Protein AF-A0AAV4BJZ1-F1 (afdb_monomer_lite)

InterPro domains:
  IPR001584 Integrase, catalytic core [PS50994] (1-81)
  IPR012337 Ribonuclease H-like superfamily [SSF53098] (3-83)
  IPR036397 Ribonuclease H superfamily [G3DSA:3.30.420.10] (1-123)

pLDDT: mean 72.43, std 14.04, range [33.59, 92.06]

Organism: NCBI:txid259542

Foldseek 3Di:
DVVVCVVVVHDDDDDDPPCCVVCVVVVVVVVQLVVQLVVVCVVPVPDPVSVVSSVVSVVVQQQDQDPLQSGGVVCLVPVWHDPDPVVVVCCVVVVDDDPTPDDDPVSSVVVSVVSVVCSVVPQWDWDFDDDPPDDTDTDTDGDPPDDDPPPDD

Secondary structure (DSSP, 8-state):
-HHHHHHTT----PPPTT-GGGGHHHHHHHHHHHHHHHHHHHH-TT-S-TTHHHHHHHHHHHHSPBTTTTB-HHHHHHSS----HHHHHHHHHH----------HHHHHHHHHHHHHHHHT-SEEEEEE--TTSPPEEEEEEPTT--------

Radius of gyration: 20.16 Å; chains: 1; bounding box: 58×51×49 Å

Structure (mmCIF, N/CA/C/O backbone):
data_AF-A0AAV4BJZ1-F1
#
_entry.id   AF-A0AAV4BJZ1-F1
#
loop_
_atom_site.group_PDB
_atom_site.id
_atom_site.type_symbol
_atom_site.label_atom_id
_atom_site.label_alt_id
_atom_site.label_comp_id
_atom_site.label_asym_id
_atom_site.label_entity_id
_atom_site.label_seq_id
_atom_site.pdbx_PDB_ins_code
_atom_site.Cartn_x
_atom_site.Cartn_y
_atom_site.Cartn_z
_atom_site.occupancy
_atom_site.B_iso_or_equiv
_atom_site.auth_seq_id
_atom_site.auth_comp_id
_atom_site.auth_asym_id
_atom_site.auth_atom_id
_atom_site.pdbx_PDB_model_num
ATOM 1 N N . MET A 1 1 ? -22.106 8.504 13.849 1.00 62.41 1 MET A N 1
ATOM 2 C CA . MET A 1 1 ? -21.333 7.338 13.350 1.00 62.41 1 MET A CA 1
ATOM 3 C C . MET A 1 1 ? -22.035 6.003 13.588 1.00 62.41 1 MET A C 1
ATOM 5 O O . MET A 1 1 ? -22.012 5.192 12.676 1.00 62.41 1 MET A O 1
ATOM 9 N N . GLY A 1 2 ? -22.695 5.772 14.736 1.00 74.31 2 GLY A N 1
ATOM 10 C CA . GLY A 1 2 ? -23.414 4.510 14.996 1.00 74.31 2 GLY A CA 1
ATOM 11 C C . GLY A 1 2 ? -24.530 4.186 13.992 1.00 74.31 2 GLY A C 1
ATOM 12 O O . GLY A 1 2 ? -24.623 3.051 13.541 1.00 74.31 2 GLY A O 1
ATOM 13 N N . GLU A 1 3 ? -25.306 5.187 13.568 1.00 80.06 3 GLU A N 1
ATOM 14 C CA . GLU A 1 3 ? -26.405 5.001 12.602 1.00 80.06 3 GLU A CA 1
ATOM 15 C C . GLU A 1 3 ? -25.919 4.545 11.217 1.00 80.06 3 GLU A C 1
ATOM 17 O O . GLU A 1 3 ? -26.470 3.611 10.645 1.00 80.06 3 GLU A O 1
ATOM 22 N N . ILE A 1 4 ? -24.824 5.123 10.710 1.00 85.81 4 ILE A N 1
ATOM 23 C CA . ILE A 1 4 ? -24.218 4.731 9.425 1.00 85.81 4 ILE A CA 1
ATOM 24 C C . ILE A 1 4 ? -23.672 3.298 9.497 1.00 85.81 4 ILE A C 1
ATOM 26 O O . ILE A 1 4 ? -23.877 2.507 8.579 1.00 85.81 4 ILE A O 1
ATOM 30 N N . CYS A 1 5 ? -23.003 2.940 10.598 1.00 82.56 5 CYS A N 1
ATOM 31 C CA . CYS A 1 5 ? -22.501 1.582 10.807 1.00 82.56 5 CYS A CA 1
ATOM 32 C C . CYS A 1 5 ? -23.646 0.561 10.880 1.00 82.56 5 CYS A C 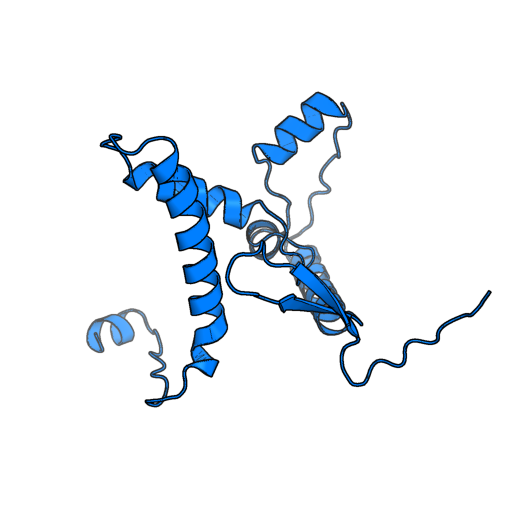1
ATOM 34 O O . CYS A 1 5 ? -23.520 -0.527 10.324 1.00 82.56 5 CYS A O 1
ATOM 36 N N . SER A 1 6 ? -24.769 0.922 11.510 1.00 82.56 6 SER A N 1
ATOM 37 C CA . SER A 1 6 ? -25.946 0.056 11.585 1.00 82.56 6 SER A CA 1
ATOM 38 C C . SER A 1 6 ? -26.616 -0.131 10.223 1.00 82.56 6 SER A C 1
ATOM 40 O O . SER A 1 6 ? -26.996 -1.251 9.895 1.00 82.56 6 SER A O 1
ATOM 42 N N . LEU A 1 7 ? -26.719 0.929 9.414 1.00 92.06 7 LEU A N 1
ATOM 43 C CA . LEU A 1 7 ? -27.253 0.855 8.048 1.00 92.06 7 LEU A CA 1
ATOM 44 C C . LEU A 1 7 ? -26.387 -0.021 7.134 1.00 92.06 7 LEU A C 1
ATOM 46 O O . LEU A 1 7 ? -26.908 -0.787 6.330 1.00 92.06 7 LEU A O 1
ATOM 50 N N . LEU A 1 8 ? -25.063 0.060 7.277 1.00 89.56 8 LEU A N 1
ATOM 51 C CA . LEU A 1 8 ? -24.114 -0.710 6.467 1.00 89.56 8 LEU A CA 1
ATOM 52 C C . LEU A 1 8 ? -23.806 -2.104 7.040 1.00 89.56 8 LEU A C 1
ATOM 54 O O . LEU A 1 8 ? -22.966 -2.811 6.488 1.00 89.56 8 LEU A O 1
ATOM 58 N N . SER A 1 9 ? -24.451 -2.507 8.144 1.00 89.25 9 SER A N 1
ATOM 59 C CA . SER A 1 9 ? -24.148 -3.756 8.866 1.00 89.25 9 SER A CA 1
ATOM 60 C C . SER A 1 9 ? -22.659 -3.906 9.234 1.00 89.25 9 SER A C 1
ATOM 62 O O . SER A 1 9 ? -22.103 -5.006 9.248 1.00 89.25 9 SER A O 1
ATOM 64 N N . ILE A 1 10 ? -21.989 -2.792 9.543 1.00 88.25 10 ILE A N 1
ATOM 65 C CA . ILE A 1 10 ? -20.574 -2.751 9.923 1.00 88.25 10 ILE A CA 1
ATOM 66 C C . ILE A 1 10 ? -20.462 -2.771 11.446 1.00 88.25 10 ILE A C 1
ATOM 68 O O . ILE A 1 10 ? -20.946 -1.878 12.142 1.00 88.25 10 ILE A O 1
ATOM 72 N N . LYS A 1 11 ? -19.733 -3.753 11.982 1.00 82.00 11 LYS A N 1
ATOM 73 C CA . LYS A 1 11 ? -19.374 -3.777 13.403 1.00 82.00 11 LYS A CA 1
ATOM 74 C C . LYS A 1 11 ? -18.183 -2.854 13.650 1.00 82.00 11 LYS A C 1
ATOM 76 O O . LYS A 1 11 ? -17.049 -3.183 13.304 1.00 82.00 11 LYS A O 1
ATOM 81 N N . GLN A 1 12 ? -18.427 -1.710 14.280 1.00 78.44 12 GLN A N 1
ATOM 82 C CA . GLN A 1 12 ? -17.352 -0.819 14.700 1.00 78.44 12 GLN A CA 1
ATOM 83 C C . GLN A 1 12 ? -16.604 -1.433 15.891 1.00 78.44 12 GLN A C 1
ATOM 85 O O . GLN A 1 12 ? -17.179 -1.663 16.952 1.00 78.44 12 GLN A O 1
ATOM 90 N N . LEU A 1 13 ? -15.311 -1.700 15.713 1.00 77.69 13 LEU A N 1
ATOM 91 C CA . LEU A 1 13 ? -14.428 -2.157 16.781 1.00 77.69 13 LEU A CA 1
ATOM 92 C C . LEU A 1 13 ? -13.632 -0.962 17.302 1.00 77.69 13 LEU A C 1
ATOM 94 O O . LEU A 1 13 ? -12.811 -0.392 16.585 1.00 77.69 13 LEU A O 1
ATOM 98 N N . THR A 1 14 ? -13.875 -0.570 18.548 1.00 71.94 14 THR A N 1
ATOM 99 C CA . THR A 1 14 ? -13.089 0.464 19.226 1.00 71.94 14 THR A CA 1
ATOM 100 C C . THR A 1 14 ? -11.951 -0.190 19.993 1.00 71.94 14 THR A C 1
ATOM 102 O O . THR A 1 14 ? -12.178 -1.024 20.870 1.00 71.94 14 THR A O 1
ATOM 105 N N . THR A 1 15 ? -10.715 0.182 19.678 1.00 69.94 15 THR A N 1
ATOM 106 C CA . THR A 1 15 ? -9.549 -0.240 20.459 1.00 69.94 15 THR A CA 1
ATOM 107 C C . THR A 1 15 ? -9.574 0.439 21.826 1.00 69.94 15 THR A C 1
ATOM 109 O O . THR A 1 15 ? -9.862 1.633 21.906 1.00 69.94 15 THR A O 1
ATOM 112 N N . THR A 1 16 ? -9.247 -0.292 22.894 1.00 70.81 16 THR A N 1
ATOM 113 C CA . THR A 1 16 ? -9.096 0.293 24.235 1.00 70.81 16 THR A CA 1
ATOM 114 C C . THR A 1 16 ? -8.078 1.441 24.210 1.00 70.81 16 THR A C 1
ATOM 116 O O . THR A 1 16 ? -7.061 1.317 23.513 1.00 70.81 16 THR A O 1
ATOM 119 N N . PRO A 1 17 ? -8.298 2.525 24.979 1.00 61.72 17 PRO A N 1
ATOM 120 C CA . PRO A 1 17 ? -7.304 3.581 25.150 1.00 61.72 17 PRO A CA 1
ATOM 121 C C . PRO A 1 17 ? -5.936 2.986 25.517 1.00 61.72 17 PRO A C 1
ATOM 123 O O . PRO A 1 17 ? -5.868 1.978 26.218 1.00 61.72 17 PRO A O 1
ATOM 126 N N . TYR A 1 18 ? -4.849 3.586 25.025 1.00 55.56 18 TYR A N 1
ATOM 127 C CA . TYR A 1 18 ? -3.462 3.153 25.272 1.00 55.56 18 TYR A CA 1
ATOM 128 C C . TYR A 1 18 ? -3.045 1.784 24.697 1.00 55.56 18 TYR A C 1
ATOM 130 O O . TYR A 1 18 ? -2.038 1.223 25.127 1.00 55.56 18 TYR A O 1
ATOM 138 N N . ARG A 1 19 ? -3.739 1.258 23.673 1.00 58.69 19 ARG A N 1
ATOM 139 C CA . ARG A 1 19 ? -3.337 0.010 22.987 1.00 58.69 19 ARG A CA 1
ATOM 140 C C . ARG A 1 19 ? -2.949 0.205 21.507 1.00 58.69 19 ARG A C 1
ATOM 142 O O . ARG A 1 19 ? -3.611 -0.337 20.622 1.00 58.69 19 ARG A O 1
ATOM 149 N N . PRO A 1 20 ? -1.843 0.923 21.211 1.00 59.62 20 PRO A N 1
ATOM 150 C CA . PRO A 1 20 ? -1.402 1.217 19.836 1.00 59.62 20 PRO A CA 1
ATOM 151 C C . PRO A 1 20 ? -1.037 -0.042 19.029 1.00 59.62 20 PRO A C 1
ATOM 153 O O . PRO A 1 20 ? -1.102 -0.060 17.803 1.00 59.62 20 PRO A O 1
ATOM 156 N N . GLN A 1 21 ? -0.732 -1.148 19.714 1.00 60.31 21 GLN A N 1
ATOM 157 C CA . GLN A 1 21 ? -0.406 -2.443 19.106 1.00 60.31 21 GLN A CA 1
ATOM 158 C C . GLN A 1 21 ? -1.510 -2.952 18.164 1.00 60.31 21 GLN A C 1
ATOM 160 O O . GLN A 1 21 ? -1.199 -3.574 17.148 1.00 60.31 21 GLN A O 1
ATOM 165 N N . CYS A 1 22 ? -2.783 -2.657 18.463 1.00 59.41 22 CYS A N 1
ATOM 166 C CA . CYS A 1 22 ? -3.917 -3.059 17.629 1.00 59.41 22 CYS A CA 1
ATOM 167 C C . CYS A 1 22 ? -3.938 -2.346 16.266 1.00 59.41 22 CYS A C 1
ATOM 169 O O . CYS A 1 22 ? -4.383 -2.934 15.285 1.00 59.41 22 CYS A O 1
ATOM 171 N N . ASN A 1 23 ? -3.395 -1.127 16.176 1.00 71.50 23 ASN A N 1
ATOM 172 C CA . ASN A 1 23 ? -3.392 -0.321 14.950 1.00 71.50 23 ASN A CA 1
ATOM 173 C C . ASN A 1 23 ? -2.033 -0.305 14.235 1.00 71.50 23 ASN A C 1
ATOM 175 O O . ASN A 1 23 ? -1.889 0.323 13.186 1.00 71.50 23 ASN A O 1
ATOM 179 N N . GLY A 1 24 ? -1.041 -1.050 14.729 1.00 79.19 24 GLY A N 1
ATOM 180 C CA . GLY A 1 24 ? 0.335 -0.990 14.228 1.00 79.19 24 GLY A CA 1
ATOM 181 C C . GLY A 1 24 ? 0.518 -1.378 12.750 1.00 79.19 24 GLY A C 1
ATOM 182 O O . GLY A 1 24 ? 1.511 -1.006 12.125 1.00 79.19 24 GLY A O 1
ATOM 183 N N . LEU A 1 25 ? -0.404 -2.135 12.142 1.00 78.88 25 LEU A N 1
ATOM 184 C CA . LEU A 1 25 ? -0.381 -2.387 10.690 1.00 78.88 25 LEU A CA 1
ATOM 185 C C . LEU A 1 25 ? -0.792 -1.148 9.888 1.00 78.88 25 LEU A C 1
ATOM 187 O O . LEU A 1 25 ? -0.114 -0.802 8.920 1.00 78.88 25 LEU A O 1
ATOM 191 N N . VAL A 1 26 ? -1.852 -0.468 10.326 1.00 81.81 26 VAL A N 1
ATOM 192 C CA . VAL A 1 26 ? -2.344 0.774 9.719 1.00 81.81 26 VAL A CA 1
ATOM 193 C C . VAL A 1 26 ? -1.326 1.893 9.918 1.00 81.81 26 VAL A C 1
ATOM 195 O O . VAL A 1 26 ? -1.005 2.607 8.974 1.00 81.81 26 VAL A O 1
ATOM 198 N N . GLU A 1 27 ? -0.739 2.005 11.109 1.00 84.75 27 GLU A N 1
ATOM 199 C CA . GLU A 1 27 ? 0.299 2.999 11.398 1.00 84.75 27 GLU A CA 1
ATOM 200 C C . GLU A 1 27 ? 1.539 2.814 10.518 1.00 84.75 27 GLU A C 1
ATOM 202 O O . GLU A 1 27 ? 2.029 3.784 9.939 1.00 84.75 27 GLU A O 1
ATOM 207 N N . ARG A 1 28 ? 2.011 1.570 10.342 1.00 84.62 28 ARG A N 1
ATOM 208 C CA . ARG A 1 28 ? 3.132 1.268 9.435 1.00 84.62 28 ARG A CA 1
ATOM 209 C C . ARG A 1 28 ? 2.802 1.612 7.989 1.00 84.62 28 ARG A C 1
ATOM 211 O O . ARG A 1 28 ? 3.624 2.232 7.322 1.00 84.62 28 ARG A O 1
ATOM 218 N N . PHE A 1 29 ? 1.610 1.245 7.520 1.00 85.94 29 PHE A N 1
ATOM 219 C CA . PHE A 1 29 ? 1.153 1.621 6.183 1.00 85.94 29 PHE A CA 1
ATOM 220 C C . PHE A 1 29 ? 1.135 3.146 6.007 1.00 85.94 29 PHE A C 1
ATOM 222 O O . PHE A 1 29 ? 1.726 3.667 5.060 1.00 85.94 29 PHE A O 1
ATOM 229 N N . ASN A 1 30 ? 0.551 3.868 6.963 1.00 88.94 30 ASN A N 1
ATOM 230 C CA . ASN A 1 30 ? 0.484 5.325 6.944 1.00 88.94 30 ASN A CA 1
ATOM 231 C C . ASN A 1 30 ? 1.880 5.965 6.975 1.00 88.94 30 ASN A C 1
ATOM 233 O O . ASN A 1 30 ? 2.109 6.966 6.297 1.00 88.94 30 ASN A O 1
ATOM 237 N N . ALA A 1 31 ? 2.827 5.399 7.726 1.00 88.50 31 ALA A N 1
ATOM 238 C CA . ALA A 1 31 ? 4.214 5.859 7.743 1.00 88.50 31 ALA A CA 1
ATOM 239 C C . ALA A 1 31 ? 4.892 5.682 6.373 1.00 88.50 31 ALA A C 1
ATOM 241 O O . ALA A 1 31 ? 5.538 6.614 5.886 1.00 88.50 31 ALA A O 1
ATOM 242 N N . THR A 1 32 ? 4.701 4.530 5.719 1.00 89.06 32 THR A N 1
ATOM 243 C CA . THR A 1 32 ? 5.214 4.286 4.362 1.00 89.06 32 THR A CA 1
ATOM 244 C C . THR A 1 32 ? 4.602 5.255 3.352 1.00 89.06 32 THR A C 1
ATOM 246 O O . THR A 1 32 ? 5.343 5.904 2.616 1.00 89.06 32 THR A O 1
ATOM 249 N N . LEU A 1 33 ? 3.277 5.427 3.363 1.00 90.31 33 LEU A N 1
ATOM 250 C CA . LEU A 1 33 ? 2.584 6.330 2.442 1.00 90.31 33 LEU A CA 1
ATOM 251 C C . LEU A 1 33 ? 3.055 7.781 2.612 1.00 90.31 33 LEU A C 1
ATOM 253 O O . LEU A 1 33 ? 3.378 8.450 1.631 1.00 90.31 33 LEU A O 1
ATOM 257 N N . LYS A 1 34 ? 3.190 8.250 3.859 1.00 89.44 34 LYS A N 1
ATOM 258 C CA . LYS A 1 34 ? 3.756 9.576 4.153 1.00 89.44 34 LYS A CA 1
ATOM 259 C C . LYS A 1 34 ? 5.186 9.714 3.628 1.00 89.44 34 LYS A C 1
ATOM 261 O O . LYS A 1 34 ? 5.532 10.770 3.110 1.00 89.44 34 L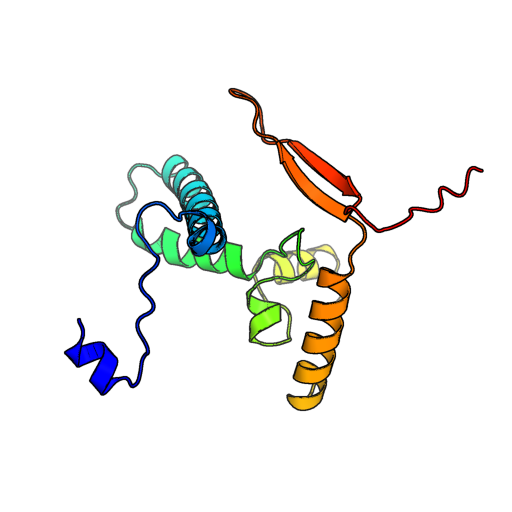YS A O 1
ATOM 266 N N . SER A 1 35 ? 6.020 8.679 3.750 1.00 90.31 35 SER A N 1
ATOM 267 C CA . SER A 1 35 ? 7.390 8.697 3.220 1.00 90.31 35 SER A CA 1
ATOM 268 C C . SER A 1 35 ? 7.416 8.817 1.692 1.00 90.31 35 SER A C 1
ATOM 270 O O . SER A 1 35 ? 8.189 9.612 1.160 1.00 90.31 35 SER A O 1
ATOM 272 N N . MET A 1 36 ? 6.542 8.090 0.990 1.00 89.81 36 MET A N 1
ATOM 273 C CA . MET A 1 36 ? 6.415 8.169 -0.471 1.00 89.81 36 MET A CA 1
ATOM 274 C C . MET A 1 36 ? 5.956 9.560 -0.916 1.00 89.81 36 MET A C 1
ATOM 276 O O . MET A 1 36 ? 6.595 10.175 -1.765 1.00 89.81 36 MET A O 1
ATOM 280 N N . LEU A 1 37 ? 4.910 10.098 -0.283 1.00 88.75 37 LEU A N 1
ATOM 281 C CA . LEU A 1 37 ? 4.392 11.433 -0.592 1.00 88.75 37 LEU A CA 1
ATOM 282 C C . LEU A 1 37 ? 5.417 12.535 -0.317 1.00 88.75 37 LEU A C 1
ATOM 284 O O . LEU A 1 37 ? 5.545 13.455 -1.118 1.00 88.75 37 LEU A O 1
ATOM 288 N N . LYS A 1 38 ? 6.189 12.433 0.774 1.00 88.56 38 LYS A N 1
ATOM 289 C CA . LYS A 1 38 ? 7.273 13.386 1.065 1.00 88.56 38 LYS A CA 1
ATOM 290 C C . LYS A 1 38 ? 8.293 13.458 -0.071 1.00 88.56 38 LYS A C 1
ATOM 292 O O . LYS A 1 38 ? 8.720 14.555 -0.400 1.00 88.56 38 LYS A O 1
ATOM 297 N N . LYS A 1 39 ? 8.659 12.318 -0.667 1.00 87.69 39 LYS A N 1
ATOM 298 C CA . LYS A 1 39 ? 9.586 12.274 -1.810 1.00 87.69 39 LYS A CA 1
ATOM 299 C C . LYS A 1 39 ? 8.968 12.918 -3.052 1.00 87.69 39 LYS A C 1
ATOM 301 O O . LYS A 1 39 ? 9.569 13.815 -3.622 1.00 87.69 39 LYS A O 1
ATOM 306 N N . LEU A 1 40 ? 7.735 12.539 -3.393 1.00 85.19 40 LEU A N 1
ATOM 307 C CA . LEU A 1 40 ? 7.028 13.076 -4.564 1.00 85.19 40 LEU A CA 1
ATOM 308 C C . LEU A 1 40 ? 6.824 14.598 -4.487 1.00 85.19 40 LEU A C 1
ATOM 310 O O . LEU A 1 40 ? 6.977 15.303 -5.479 1.00 85.19 40 LEU A O 1
ATOM 314 N N . VAL A 1 41 ? 6.511 15.119 -3.298 1.00 85.25 41 VAL A N 1
ATOM 315 C CA . VAL A 1 41 ? 6.310 16.561 -3.085 1.00 85.25 41 VAL A CA 1
ATOM 316 C C . VAL A 1 41 ? 7.638 17.322 -3.023 1.00 85.25 41 VAL A C 1
ATOM 318 O O . VAL A 1 41 ? 7.677 18.483 -3.426 1.00 85.25 41 VAL A O 1
ATOM 321 N N . ALA A 1 42 ? 8.719 16.697 -2.543 1.00 83.81 42 ALA A N 1
ATOM 322 C CA . ALA A 1 42 ? 10.046 17.314 -2.531 1.00 83.81 42 ALA A CA 1
ATOM 323 C C . ALA A 1 42 ? 10.568 17.585 -3.951 1.00 83.81 42 ALA A C 1
ATOM 325 O O . ALA A 1 42 ? 11.178 18.628 -4.171 1.00 83.81 42 ALA A O 1
ATOM 326 N N . ASP A 1 43 ? 10.264 16.706 -4.911 1.00 79.19 43 ASP A N 1
ATOM 327 C CA . ASP A 1 43 ? 10.666 16.882 -6.312 1.00 79.19 43 ASP A CA 1
ATOM 328 C C . ASP A 1 43 ? 9.912 18.034 -7.003 1.00 79.19 43 ASP A C 1
ATOM 330 O O . ASP A 1 43 ? 10.447 18.677 -7.908 1.00 79.19 43 ASP A O 1
ATOM 334 N N . ARG A 1 44 ? 8.667 18.323 -6.588 1.00 74.19 44 ARG A N 1
ATOM 335 C CA . ARG A 1 44 ? 7.820 19.380 -7.180 1.00 74.19 44 ARG A CA 1
ATOM 336 C C . ARG A 1 44 ? 7.041 20.179 -6.125 1.00 74.19 44 ARG A C 1
ATOM 338 O O . ARG A 1 44 ? 5.815 20.089 -6.030 1.00 74.19 44 ARG A O 1
ATOM 345 N N . PRO A 1 45 ? 7.717 21.051 -5.356 1.00 71.50 45 PRO A N 1
ATOM 346 C CA . PRO A 1 45 ? 7.112 21.729 -4.211 1.00 71.50 45 PRO A CA 1
ATOM 347 C C . PRO A 1 45 ? 6.059 22.782 -4.582 1.00 71.50 45 PRO A C 1
ATOM 349 O O . PRO A 1 45 ? 5.265 23.160 -3.727 1.00 71.50 45 PRO A O 1
ATOM 352 N N . LYS A 1 46 ? 6.007 23.268 -5.827 1.00 73.25 46 LYS A N 1
ATOM 353 C CA . LYS A 1 46 ? 5.024 24.279 -6.270 1.00 73.25 46 LYS A CA 1
ATOM 354 C C . LYS A 1 46 ? 3.869 23.706 -7.091 1.00 73.25 46 LYS A C 1
ATOM 356 O O . LYS A 1 46 ? 3.068 24.480 -7.609 1.00 73.25 46 LYS A O 1
ATOM 361 N N . ASP A 1 47 ? 3.785 22.383 -7.221 1.00 77.44 47 ASP A N 1
ATOM 362 C CA . ASP A 1 47 ? 2.694 21.768 -7.968 1.00 77.44 47 ASP A CA 1
ATOM 363 C C . ASP A 1 47 ? 1.358 22.001 -7.246 1.00 77.44 47 ASP A C 1
ATOM 365 O O . ASP A 1 47 ? 1.265 21.824 -6.026 1.00 77.44 47 ASP A O 1
ATOM 369 N N . ARG A 1 48 ? 0.347 22.438 -8.001 1.00 73.81 48 ARG A N 1
ATOM 370 C CA . ARG A 1 48 ? -1.021 22.647 -7.506 1.00 73.81 48 ARG A CA 1
ATOM 371 C C . ARG A 1 48 ? -1.811 21.337 -7.492 1.00 73.81 48 ARG A C 1
ATOM 373 O O . ARG A 1 48 ? -2.735 21.212 -6.697 1.00 73.81 48 ARG A O 1
ATOM 380 N N . ASP A 1 49 ? -1.379 20.335 -8.260 1.00 77.44 49 ASP A N 1
ATOM 381 C CA . ASP A 1 49 ? -2.081 19.057 -8.432 1.00 77.44 49 ASP A CA 1
ATOM 382 C C . ASP A 1 49 ? -1.570 17.957 -7.479 1.00 77.44 49 ASP A C 1
ATOM 384 O O . ASP A 1 49 ? -1.489 16.778 -7.839 1.00 77.44 49 ASP A O 1
ATOM 388 N N . ARG A 1 50 ? -1.217 18.313 -6.234 1.00 76.12 50 ARG A N 1
ATOM 389 C CA . ARG A 1 50 ? -0.629 17.364 -5.262 1.00 76.12 50 ARG A CA 1
ATOM 390 C C . ARG A 1 50 ? -1.522 16.162 -4.955 1.00 76.12 50 ARG A C 1
ATOM 392 O O . ARG A 1 50 ? -1.005 15.096 -4.625 1.00 76.12 50 ARG A O 1
ATOM 399 N N . ASP A 1 51 ? -2.834 16.304 -5.110 1.00 83.50 51 ASP A N 1
ATOM 400 C CA . ASP A 1 51 ? -3.794 15.219 -4.894 1.00 83.50 51 ASP A CA 1
ATOM 401 C C . ASP A 1 51 ? -3.572 14.048 -5.865 1.00 83.50 51 ASP A C 1
ATOM 403 O O . ASP A 1 51 ? -3.774 12.886 -5.501 1.00 83.50 51 ASP A O 1
ATOM 407 N N . ARG A 1 52 ? -3.044 14.310 -7.071 1.00 84.62 52 ARG A N 1
ATOM 408 C CA . ARG A 1 52 ? -2.706 13.255 -8.044 1.00 84.62 52 ARG A CA 1
ATOM 409 C C . ARG A 1 52 ? -1.588 12.338 -7.544 1.00 84.62 52 ARG A C 1
ATOM 411 O O . ARG A 1 52 ? -1.564 11.153 -7.885 1.00 84.62 52 ARG A O 1
ATOM 418 N N . TYR A 1 53 ? -0.697 12.846 -6.691 1.00 85.81 53 TYR A N 1
ATOM 419 C CA . TYR A 1 53 ? 0.390 12.054 -6.113 1.00 85.81 53 TYR A CA 1
ATOM 420 C C . TYR A 1 53 ? -0.111 10.972 -5.161 1.00 85.81 53 TYR A C 1
ATOM 422 O O . TYR A 1 53 ? 0.565 9.957 -5.003 1.00 85.81 53 TYR A O 1
ATOM 430 N N . ILE A 1 54 ? -1.297 11.134 -4.566 1.00 88.19 54 ILE A N 1
ATOM 431 C CA . ILE A 1 54 ? -1.895 10.109 -3.703 1.00 88.19 54 ILE A CA 1
ATOM 432 C C . ILE A 1 54 ? -2.219 8.866 -4.528 1.00 88.19 54 ILE A C 1
ATOM 434 O O . ILE A 1 54 ? -1.804 7.765 -4.164 1.00 88.19 54 ILE A O 1
ATOM 438 N N . SER A 1 55 ? -2.898 9.036 -5.662 1.00 88.69 55 SER A N 1
ATOM 439 C CA . SER A 1 55 ? -3.235 7.928 -6.561 1.00 88.69 55 SER A CA 1
ATOM 440 C C . SER A 1 55 ? -1.981 7.224 -7.080 1.00 88.69 55 SER A C 1
ATOM 442 O O . SER A 1 55 ? -1.908 5.995 -7.034 1.00 88.69 55 SER A O 1
ATOM 444 N N . ALA A 1 56 ? -0.964 7.989 -7.490 1.00 86.38 56 ALA A N 1
ATOM 445 C CA . ALA A 1 56 ? 0.310 7.438 -7.950 1.00 86.38 56 ALA A CA 1
ATOM 446 C C . ALA A 1 56 ? 1.061 6.680 -6.837 1.00 86.38 56 ALA A C 1
ATOM 448 O O . ALA A 1 56 ? 1.525 5.559 -7.048 1.00 86.38 56 ALA A O 1
ATOM 449 N N . ALA A 1 57 ? 1.132 7.243 -5.626 1.00 89.00 57 ALA A N 1
ATOM 450 C CA . ALA A 1 57 ? 1.782 6.600 -4.485 1.00 89.00 57 ALA A CA 1
ATOM 451 C C . ALA A 1 57 ? 1.057 5.315 -4.060 1.00 89.00 57 ALA A C 1
ATOM 453 O O . ALA A 1 57 ? 1.701 4.309 -3.761 1.00 89.00 57 ALA A O 1
ATOM 454 N N . LEU A 1 58 ? -0.278 5.321 -4.062 1.00 90.25 58 LEU A N 1
ATOM 455 C CA . LEU A 1 58 ? -1.075 4.131 -3.767 1.00 90.25 58 LEU A CA 1
ATOM 456 C C . LEU A 1 58 ? -0.880 3.043 -4.822 1.00 90.25 58 LEU A C 1
ATOM 458 O O . LEU A 1 58 ? -0.806 1.869 -4.462 1.00 90.25 58 LEU A O 1
ATOM 462 N N . PHE A 1 59 ? -0.783 3.412 -6.100 1.00 88.25 59 PHE A N 1
ATOM 463 C CA . PHE A 1 59 ? -0.501 2.458 -7.168 1.00 88.25 59 PHE A CA 1
ATOM 464 C C . PHE A 1 59 ? 0.873 1.808 -6.983 1.00 88.25 59 PHE A C 1
ATOM 466 O O . PHE A 1 59 ? 0.951 0.586 -6.875 1.00 88.25 59 PHE A O 1
ATOM 473 N N . ALA A 1 60 ? 1.925 2.613 -6.804 1.00 87.81 60 ALA A N 1
ATOM 474 C CA . ALA A 1 60 ? 3.277 2.112 -6.563 1.00 87.81 60 ALA A CA 1
ATOM 475 C C . ALA A 1 60 ? 3.350 1.201 -5.322 1.00 87.81 60 ALA A C 1
ATOM 477 O O . ALA A 1 60 ? 4.020 0.170 -5.337 1.00 87.81 60 ALA A O 1
ATOM 478 N N . TYR A 1 61 ? 2.615 1.534 -4.254 1.00 88.56 61 TYR A N 1
ATOM 479 C CA . TYR A 1 61 ? 2.534 0.683 -3.065 1.00 88.56 61 TYR A CA 1
ATOM 480 C C . TYR A 1 61 ? 1.841 -0.663 -3.335 1.00 88.56 61 TYR A C 1
ATOM 482 O O . TYR A 1 61 ? 2.219 -1.682 -2.759 1.00 88.56 61 TYR A O 1
ATOM 490 N N . ARG A 1 62 ? 0.796 -0.673 -4.170 1.00 88.00 62 ARG A N 1
ATOM 491 C CA . ARG A 1 62 ? 0.029 -1.882 -4.513 1.00 88.00 62 ARG A CA 1
ATOM 492 C C . ARG A 1 62 ? 0.768 -2.791 -5.491 1.00 88.00 62 ARG A C 1
ATOM 494 O O . ARG A 1 62 ? 0.546 -3.999 -5.438 1.00 88.00 62 ARG A O 1
ATOM 501 N N . GLU A 1 63 ? 1.603 -2.217 -6.352 1.00 86.38 63 GLU A N 1
ATOM 502 C CA . GLU A 1 63 ? 2.430 -2.924 -7.333 1.00 86.38 63 GLU A CA 1
ATOM 503 C C . GLU A 1 63 ? 3.675 -3.548 -6.690 1.00 86.38 63 GLU A C 1
ATOM 505 O O . GLU A 1 63 ? 3.990 -4.704 -6.966 1.00 86.38 63 GLU A O 1
ATOM 510 N N . ALA A 1 64 ? 4.345 -2.835 -5.779 1.00 84.44 64 ALA A N 1
ATOM 511 C CA . ALA A 1 64 ? 5.597 -3.302 -5.193 1.00 84.44 64 ALA A CA 1
ATOM 512 C C . ALA A 1 64 ? 5.404 -4.515 -4.252 1.00 84.44 64 ALA A C 1
ATOM 514 O O . ALA A 1 64 ? 4.572 -4.469 -3.333 1.00 84.44 64 ALA A O 1
ATOM 515 N N . PRO A 1 65 ? 6.189 -5.600 -4.413 1.00 80.56 65 PRO A N 1
ATOM 516 C CA . PRO A 1 65 ? 6.157 -6.725 -3.492 1.00 80.56 65 PRO A CA 1
ATOM 517 C C . PRO A 1 65 ? 6.677 -6.305 -2.118 1.00 80.56 65 PRO A C 1
ATOM 519 O O . PRO A 1 65 ? 7.713 -5.654 -1.977 1.00 80.56 65 PRO A O 1
ATOM 522 N N . ARG A 1 66 ? 5.955 -6.697 -1.067 1.00 78.69 66 ARG A N 1
ATOM 523 C CA . ARG A 1 66 ? 6.405 -6.465 0.304 1.00 78.69 66 ARG A CA 1
ATOM 524 C C . ARG A 1 66 ? 7.360 -7.562 0.725 1.00 78.69 66 ARG A C 1
ATOM 526 O O . ARG A 1 66 ? 6.960 -8.716 0.790 1.00 78.69 66 ARG A O 1
ATOM 533 N N . GLU A 1 67 ? 8.554 -7.194 1.165 1.00 69.44 67 GLU A N 1
ATOM 534 C CA . GLU A 1 67 ? 9.600 -8.144 1.570 1.00 69.44 67 GLU A CA 1
ATOM 535 C C . GLU A 1 67 ? 9.140 -9.149 2.648 1.00 69.44 67 GLU A C 1
ATOM 537 O O . GLU A 1 67 ? 9.479 -10.324 2.599 1.00 69.44 67 GLU A O 1
ATOM 542 N N . SER A 1 68 ? 8.284 -8.724 3.587 1.00 67.94 68 SER A N 1
ATOM 543 C CA . SER A 1 68 ? 7.737 -9.605 4.631 1.00 67.94 68 SER A CA 1
ATOM 544 C C . SER A 1 68 ? 6.806 -10.704 4.104 1.00 67.94 68 SER A C 1
ATOM 546 O O . SER A 1 68 ? 6.615 -11.716 4.772 1.00 67.94 68 SER A O 1
ATOM 548 N N . LEU A 1 69 ? 6.161 -10.461 2.962 1.00 67.88 69 LEU A N 1
ATOM 549 C CA . LEU A 1 69 ? 5.176 -11.361 2.360 1.00 67.88 69 LEU A CA 1
ATOM 550 C C . LEU A 1 69 ? 5.687 -11.997 1.062 1.00 67.88 69 LEU A C 1
ATOM 552 O O . LEU A 1 69 ? 5.114 -12.988 0.633 1.00 67.88 69 LEU A O 1
ATOM 556 N N . GLY A 1 70 ? 6.709 -11.423 0.423 1.00 72.50 70 GLY A N 1
ATOM 557 C CA . GLY A 1 70 ? 7.145 -11.767 -0.933 1.00 72.50 70 GLY A CA 1
ATOM 558 C C . GLY A 1 70 ? 6.154 -11.361 -2.032 1.00 72.50 70 GLY A C 1
ATOM 559 O O . GLY A 1 70 ? 6.454 -11.513 -3.207 1.00 72.50 70 GLY A O 1
ATOM 560 N N . PHE A 1 71 ? 4.983 -10.828 -1.671 1.00 74.00 71 PHE A N 1
ATOM 561 C CA . PHE A 1 71 ? 3.886 -10.541 -2.594 1.00 74.00 71 PHE A CA 1
ATOM 562 C C . PHE A 1 71 ? 3.447 -9.084 -2.516 1.00 74.00 71 PHE A C 1
ATOM 564 O O . PHE A 1 71 ? 3.541 -8.442 -1.462 1.00 74.00 71 PHE A O 1
ATOM 571 N N . SER A 1 72 ? 2.953 -8.563 -3.639 1.00 83.38 72 SER A N 1
ATOM 572 C CA . SER A 1 72 ? 2.368 -7.229 -3.691 1.00 83.38 72 SER A CA 1
ATOM 573 C C . SER A 1 72 ? 0.930 -7.244 -3.156 1.00 83.38 72 SER A C 1
ATOM 575 O O . SER A 1 72 ? 0.228 -8.256 -3.288 1.00 83.38 72 SER A O 1
ATOM 577 N N . PRO A 1 73 ? 0.454 -6.147 -2.538 1.00 84.88 73 PRO A N 1
ATOM 578 C CA . PRO A 1 73 ? -0.926 -6.057 -2.064 1.00 84.88 73 PRO A CA 1
ATOM 579 C C . PRO A 1 73 ? -1.965 -6.334 -3.156 1.00 84.88 73 PRO A C 1
ATOM 581 O O . PRO A 1 73 ? -2.992 -6.944 -2.874 1.00 84.88 73 PRO A O 1
ATOM 584 N N . PHE A 1 74 ? -1.703 -5.924 -4.400 1.00 84.62 74 PHE A N 1
ATOM 585 C CA . PHE A 1 74 ? -2.604 -6.204 -5.515 1.00 84.62 74 PHE A CA 1
ATOM 586 C C . PHE A 1 74 ? -2.663 -7.694 -5.845 1.00 84.62 74 PHE A C 1
ATOM 588 O O . PHE A 1 74 ? -3.747 -8.248 -6.018 1.00 84.62 74 PHE A O 1
ATOM 595 N N . HIS A 1 75 ? -1.509 -8.361 -5.869 1.00 79.69 75 HIS A N 1
ATOM 596 C CA . HIS A 1 75 ? -1.450 -9.792 -6.133 1.00 79.69 75 HIS A CA 1
ATOM 597 C C . HIS A 1 75 ? -2.213 -10.588 -5.056 1.00 79.69 75 HIS A C 1
ATOM 599 O O . HIS A 1 75 ? -2.871 -11.583 -5.355 1.00 79.69 75 HIS A O 1
ATOM 605 N N . LEU A 1 76 ? -2.188 -10.136 -3.799 1.00 79.81 76 LEU A N 1
ATOM 606 C CA . LEU A 1 76 ? -2.966 -10.737 -2.705 1.00 79.81 76 LEU A CA 1
ATOM 607 C C . LEU A 1 76 ? -4.480 -10.496 -2.794 1.00 79.81 76 LEU A C 1
ATOM 609 O O . LEU A 1 76 ? -5.227 -11.194 -2.117 1.00 79.81 76 LEU A O 1
ATOM 613 N N . LEU A 1 77 ? -4.926 -9.513 -3.577 1.00 80.81 77 LEU A N 1
ATOM 614 C CA . LEU A 1 77 ? -6.346 -9.202 -3.742 1.00 80.81 77 LEU A CA 1
ATOM 615 C C . LEU A 1 77 ? -6.939 -9.865 -4.990 1.00 80.81 77 LEU A C 1
ATOM 617 O O . LEU A 1 77 ? -8.062 -10.357 -4.945 1.00 80.81 77 LEU A O 1
ATOM 621 N N . PHE A 1 78 ? -6.193 -9.866 -6.097 1.00 78.69 78 PHE A N 1
ATOM 622 C CA . PHE A 1 78 ? -6.692 -10.290 -7.412 1.00 78.69 78 PHE A CA 1
ATOM 623 C C . PHE A 1 78 ? -6.076 -11.588 -7.929 1.00 78.69 78 PHE A C 1
ATOM 625 O O . PHE A 1 78 ? -6.548 -12.132 -8.921 1.00 78.69 78 PHE A O 1
ATOM 632 N N . GLY A 1 79 ? -5.008 -12.069 -7.299 1.00 73.81 79 GLY A N 1
ATOM 633 C CA . GLY A 1 79 ? -4.375 -13.340 -7.643 1.00 73.81 79 GLY A CA 1
ATOM 634 C C . GLY A 1 79 ? -3.548 -13.394 -8.903 1.00 73.81 79 GLY A C 1
ATOM 635 O O . GLY A 1 79 ? -3.026 -14.454 -9.238 1.00 73.81 79 GLY A O 1
ATOM 636 N N . ARG A 1 80 ? -3.369 -12.243 -9.533 1.00 77.38 80 ARG A N 1
ATOM 637 C CA . ARG A 1 80 ? -2.477 -12.021 -10.660 1.00 77.38 80 ARG A CA 1
ATOM 638 C C . ARG A 1 80 ? -1.544 -10.851 -10.350 1.00 77.38 80 ARG A C 1
ATOM 640 O O . ARG A 1 80 ? -1.952 -9.952 -9.597 1.00 77.38 80 ARG A O 1
ATOM 647 N N . PRO A 1 81 ? -0.292 -10.850 -10.832 1.00 73.62 81 PRO A N 1
ATOM 648 C CA . PRO A 1 81 ? 0.536 -9.658 -10.772 1.00 73.62 81 PRO A CA 1
ATOM 649 C C . PRO A 1 81 ? -0.140 -8.458 -11.457 1.00 73.62 81 PRO A C 1
ATOM 651 O O . PRO A 1 81 ? -1.052 -8.571 -12.273 1.00 73.62 81 PRO A O 1
ATOM 654 N N . VAL A 1 82 ? 0.265 -7.258 -11.043 1.00 78.31 82 VAL A N 1
ATOM 655 C CA . VAL A 1 82 ? -0.160 -6.031 -11.723 1.00 78.31 82 VAL A CA 1
ATOM 656 C C . VAL A 1 82 ? 0.604 -5.973 -13.039 1.00 78.31 82 VAL A C 1
ATOM 658 O O . VAL A 1 82 ? 1.830 -6.046 -13.019 1.00 78.31 82 VAL A O 1
ATOM 661 N N . ARG A 1 83 ? -0.073 -5.738 -14.166 1.00 76.56 83 ARG A N 1
ATOM 662 C CA . ARG A 1 83 ? 0.591 -5.161 -15.344 1.00 76.56 83 ARG A CA 1
ATOM 663 C C . ARG A 1 83 ? 0.801 -3.669 -15.115 1.00 76.56 83 ARG A C 1
ATOM 665 O O . ARG A 1 83 ? 0.000 -2.840 -15.539 1.00 76.56 83 ARG A O 1
ATOM 672 N N . GLY A 1 84 ? 1.809 -3.358 -14.308 1.00 78.00 84 GLY A N 1
ATOM 673 C CA . GLY A 1 84 ? 2.152 -1.998 -13.925 1.00 78.00 84 GLY A CA 1
ATOM 674 C C . GLY A 1 84 ? 3.369 -1.494 -14.683 1.00 78.00 84 GLY A C 1
ATOM 675 O O . GLY A 1 84 ? 3.868 -2.146 -15.603 1.00 78.00 84 GLY A O 1
ATOM 676 N N . LEU A 1 85 ? 3.837 -0.306 -14.306 1.00 78.75 85 LEU A N 1
ATOM 677 C CA . LEU A 1 85 ? 4.953 0.335 -14.994 1.00 78.75 85 LEU A CA 1
ATOM 678 C C . LEU A 1 85 ? 6.232 -0.506 -14.874 1.00 78.75 85 LEU A C 1
ATOM 680 O O . LEU A 1 85 ? 7.013 -0.547 -15.819 1.00 78.75 85 LEU A O 1
ATOM 684 N N . MET A 1 86 ? 6.436 -1.190 -13.741 1.00 76.88 86 MET A N 1
ATOM 685 C CA . MET A 1 86 ? 7.590 -2.074 -13.551 1.00 76.88 86 MET A CA 1
ATOM 686 C C . MET A 1 86 ? 7.512 -3.302 -14.443 1.00 76.88 86 MET A C 1
ATOM 688 O O . MET A 1 86 ? 8.510 -3.640 -15.064 1.00 76.88 86 MET A O 1
ATOM 692 N N . THR A 1 87 ? 6.339 -3.922 -14.564 1.00 77.94 87 THR A N 1
ATOM 693 C CA . THR A 1 87 ? 6.147 -5.082 -15.445 1.00 77.94 87 THR A CA 1
ATOM 694 C C . THR A 1 87 ? 6.443 -4.716 -16.895 1.00 77.94 87 THR A C 1
ATOM 696 O O . THR A 1 87 ? 7.235 -5.389 -17.539 1.00 77.94 87 THR A O 1
ATOM 699 N N . ILE A 1 88 ? 5.907 -3.587 -17.372 1.00 81.88 88 ILE A N 1
ATOM 700 C CA . ILE A 1 88 ? 6.157 -3.097 -18.737 1.00 81.88 88 ILE A CA 1
ATOM 701 C C . ILE A 1 88 ? 7.644 -2.779 -18.943 1.00 81.88 88 ILE A C 1
ATOM 703 O O . ILE A 1 88 ? 8.215 -3.112 -19.977 1.00 81.88 88 ILE A O 1
ATOM 707 N N . LEU A 1 89 ? 8.294 -2.137 -17.969 1.00 80.50 89 LEU A N 1
ATOM 708 C CA . LEU A 1 89 ? 9.725 -1.838 -18.056 1.00 80.50 89 LEU A CA 1
ATOM 709 C C . LEU A 1 89 ? 10.577 -3.113 -18.080 1.00 80.50 89 LEU A C 1
ATOM 711 O O . LEU A 1 89 ? 11.543 -3.168 -18.836 1.00 80.50 89 LEU A O 1
ATOM 715 N N . CYS A 1 90 ? 10.210 -4.136 -17.306 1.00 77.25 90 CYS A N 1
ATOM 716 C CA . CYS A 1 90 ? 10.846 -5.451 -17.355 1.00 77.25 90 CYS A CA 1
ATOM 717 C C . CYS A 1 90 ? 10.617 -6.143 -18.705 1.00 77.25 90 CYS A C 1
ATOM 719 O O . CYS A 1 90 ? 11.583 -6.608 -19.296 1.00 77.25 90 CYS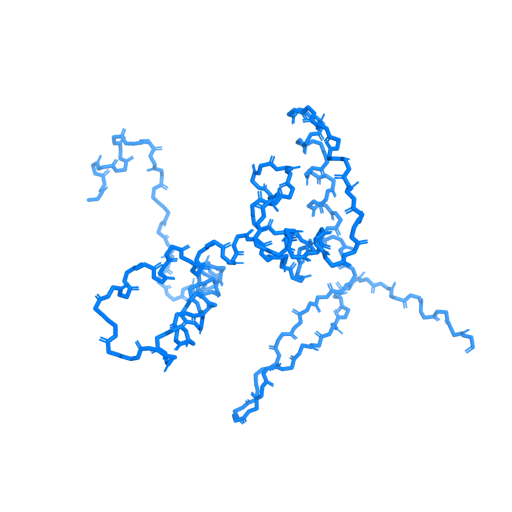 A O 1
ATOM 721 N N . GLU A 1 91 ? 9.393 -6.156 -19.235 1.00 80.31 91 GLU A N 1
ATOM 722 C CA . GLU A 1 91 ? 9.085 -6.717 -20.561 1.00 80.31 91 GLU A CA 1
AT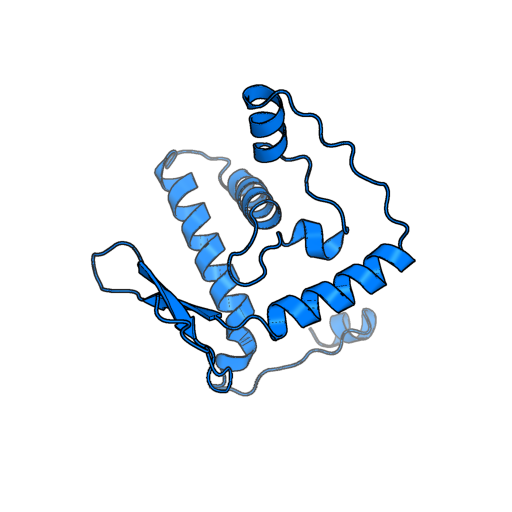OM 723 C C . GLU A 1 91 ? 9.913 -6.031 -21.664 1.00 80.31 91 GLU A C 1
ATOM 725 O O . GLU A 1 91 ? 10.520 -6.697 -22.503 1.00 80.31 91 GLU A O 1
ATOM 730 N N . LEU A 1 92 ? 10.006 -4.695 -21.637 1.00 82.75 92 LEU A N 1
ATOM 731 C CA . LEU A 1 92 ? 10.796 -3.919 -22.600 1.00 82.75 92 LEU A CA 1
ATOM 732 C C . LEU A 1 92 ? 12.300 -4.201 -22.499 1.00 82.75 92 LEU A C 1
ATOM 734 O O . LEU A 1 92 ? 12.990 -4.211 -23.520 1.00 82.75 92 LEU A O 1
ATOM 738 N N . TRP A 1 93 ? 12.814 -4.400 -21.283 1.00 82.50 93 TRP A N 1
ATOM 739 C CA . TRP A 1 93 ? 14.242 -4.616 -21.047 1.00 82.50 93 TRP A CA 1
ATOM 740 C C . TRP A 1 93 ? 14.660 -6.065 -21.323 1.00 82.50 93 TRP A C 1
ATOM 742 O O . TRP A 1 93 ? 15.690 -6.298 -21.957 1.00 82.50 93 TRP A O 1
ATOM 752 N N . THR A 1 94 ? 13.869 -7.035 -20.868 1.00 81.94 94 THR A N 1
ATOM 753 C CA . THR A 1 94 ? 14.210 -8.465 -20.890 1.00 81.94 94 THR A CA 1
ATOM 754 C C . THR A 1 94 ? 13.675 -9.174 -22.138 1.00 81.94 94 THR A C 1
ATOM 756 O O . THR A 1 94 ? 14.221 -10.201 -22.525 1.00 81.94 94 THR A O 1
ATOM 759 N N . LYS A 1 95 ? 12.647 -8.626 -22.811 1.00 76.56 95 LYS A N 1
ATOM 760 C CA . LYS A 1 95 ? 11.931 -9.226 -23.963 1.00 76.56 95 LYS A CA 1
ATOM 761 C C . LYS A 1 95 ? 11.288 -10.593 -23.694 1.00 76.56 95 LYS A C 1
ATOM 763 O O . LYS A 1 95 ? 10.785 -11.224 -24.620 1.00 76.56 95 LYS A O 1
ATOM 768 N N . GLU A 1 96 ? 11.288 -11.045 -22.449 1.00 69.06 96 GLU A N 1
ATOM 769 C CA . GLU A 1 96 ? 10.592 -12.246 -22.010 1.00 69.06 96 GLU A CA 1
ATOM 770 C C . GLU A 1 96 ? 9.143 -11.870 -21.701 1.00 69.06 96 GLU A C 1
ATOM 772 O O . GLU A 1 96 ? 8.875 -11.002 -20.869 1.00 69.06 96 GLU A O 1
ATOM 777 N N . ILE A 1 97 ? 8.208 -12.493 -22.418 1.00 64.38 97 ILE A N 1
ATOM 778 C CA . ILE A 1 97 ? 6.779 -12.388 -22.136 1.00 64.38 97 ILE A CA 1
ATOM 779 C C . ILE A 1 97 ? 6.437 -13.618 -21.306 1.00 64.38 97 ILE A C 1
ATOM 781 O O . ILE A 1 97 ? 6.393 -14.730 -21.828 1.00 64.38 97 ILE A O 1
ATOM 785 N N . GLU A 1 98 ? 6.236 -13.430 -20.005 1.00 62.28 98 GLU A N 1
ATOM 786 C CA . GLU A 1 98 ? 5.632 -14.472 -19.180 1.00 62.28 98 GLU A CA 1
ATOM 787 C C . GLU A 1 98 ? 4.137 -14.538 -19.525 1.00 62.28 98 GLU A C 1
ATOM 789 O O . GLU A 1 98 ? 3.374 -13.613 -19.228 1.00 62.28 98 GLU A O 1
ATOM 794 N N . ASP A 1 99 ? 3.713 -15.619 -20.185 1.00 57.91 99 ASP A N 1
ATOM 795 C CA . ASP A 1 99 ? 2.293 -15.909 -20.375 1.00 57.91 99 ASP A CA 1
ATOM 796 C C . ASP A 1 99 ? 1.668 -16.229 -19.013 1.00 57.91 99 ASP A C 1
ATOM 798 O O . ASP A 1 99 ? 1.958 -17.235 -18.365 1.00 57.91 99 ASP A O 1
ATOM 802 N N . GLU A 1 100 ? 0.820 -15.317 -18.549 1.00 63.22 100 GLU A N 1
ATOM 803 C CA . GLU A 1 100 ? 0.178 -15.404 -17.247 1.00 63.22 100 GLU A CA 1
ATOM 804 C C . GLU A 1 100 ? -0.888 -16.514 -17.279 1.00 63.22 100 GLU A C 1
ATOM 806 O O . GLU A 1 100 ? -1.957 -16.351 -17.873 1.00 63.22 100 GLU A O 1
ATOM 811 N N . GLU A 1 101 ? -0.610 -17.664 -16.651 1.00 60.19 101 GLU A N 1
ATOM 812 C CA . GLU A 1 101 ? -1.599 -18.738 -16.506 1.00 60.19 101 GLU A CA 1
ATOM 813 C C . GLU A 1 101 ? -2.871 -18.202 -15.830 1.00 60.19 101 GLU A C 1
ATOM 815 O O . GLU A 1 101 ? -2.861 -17.757 -14.675 1.00 60.19 101 GLU A O 1
ATOM 820 N N . VAL A 1 102 ? -4.000 -18.266 -16.542 1.00 61.38 102 VAL A N 1
ATOM 821 C CA . VAL A 1 102 ? -5.302 -17.841 -16.020 1.00 61.38 102 VAL A CA 1
ATOM 822 C C . VAL A 1 102 ? -5.755 -18.829 -14.945 1.00 61.38 102 VAL A C 1
ATOM 824 O O . VAL A 1 102 ? -6.344 -19.872 -15.227 1.00 61.38 102 VAL A O 1
ATOM 827 N N . LYS A 1 103 ? -5.492 -18.498 -13.679 1.00 67.12 103 LYS A N 1
ATOM 828 C CA . LYS A 1 103 ? -5.953 -19.287 -12.530 1.00 67.12 103 LYS A CA 1
ATOM 829 C C . LYS A 1 103 ? -7.456 -19.107 -12.320 1.00 67.12 103 LYS A C 1
ATOM 831 O O . LYS A 1 103 ? -7.966 -17.988 -12.263 1.00 67.12 103 LYS A O 1
ATOM 836 N N . THR A 1 104 ? -8.167 -20.213 -12.113 1.00 78.56 104 THR A N 1
ATOM 837 C CA . THR A 1 104 ? -9.579 -20.175 -11.695 1.00 78.56 104 THR A CA 1
ATOM 838 C C . THR A 1 104 ? -9.695 -19.604 -10.275 1.00 78.56 104 THR A C 1
ATOM 840 O O . THR A 1 104 ? -8.801 -19.802 -9.452 1.00 78.56 104 THR A O 1
ATOM 843 N N . THR A 1 105 ? -10.814 -18.959 -9.926 1.00 74.31 105 THR A N 1
ATOM 844 C CA . THR A 1 105 ? -11.049 -18.390 -8.581 1.00 74.31 105 THR A CA 1
ATOM 845 C C . THR A 1 105 ? -10.784 -19.392 -7.451 1.00 74.31 105 THR A C 1
ATOM 847 O O . THR A 1 105 ? -10.142 -19.050 -6.462 1.00 74.31 105 THR A O 1
ATOM 850 N N . TYR A 1 106 ? -11.210 -20.649 -7.606 1.00 76.75 106 TYR A N 1
ATOM 851 C CA . TYR A 1 106 ? -10.953 -21.709 -6.624 1.00 76.75 106 TYR A CA 1
ATOM 852 C C . TYR A 1 106 ? -9.465 -22.039 -6.479 1.00 76.75 106 TYR A C 1
ATOM 854 O O . TYR A 1 106 ? -8.959 -22.110 -5.360 1.00 76.75 106 TYR A O 1
ATOM 862 N N . GLN A 1 107 ? -8.756 -22.193 -7.602 1.00 77.06 107 GLN A N 1
ATOM 863 C CA . GLN A 1 107 ? -7.309 -22.430 -7.609 1.00 77.06 107 GLN A CA 1
ATOM 864 C C . GLN A 1 107 ? -6.572 -21.274 -6.932 1.00 77.06 107 GLN A C 1
ATOM 866 O O . GLN A 1 107 ? -5.654 -21.508 -6.149 1.00 77.06 107 GLN A O 1
ATOM 871 N N . TYR A 1 108 ? -7.021 -20.036 -7.158 1.00 77.25 108 TYR A N 1
ATOM 872 C CA . TYR A 1 108 ? -6.456 -18.872 -6.493 1.00 77.25 108 TYR A CA 1
ATOM 873 C C . TYR A 1 108 ? -6.659 -18.899 -4.975 1.00 77.25 108 TYR A C 1
ATOM 875 O O . TYR A 1 108 ? -5.710 -18.658 -4.236 1.00 77.25 108 TYR A O 1
ATOM 883 N N . VAL A 1 109 ? -7.862 -19.212 -4.485 1.00 80.31 109 VAL A N 1
ATOM 884 C CA . VAL A 1 109 ? -8.131 -19.249 -3.035 1.00 80.31 109 VAL A CA 1
ATOM 885 C C . VAL A 1 109 ? -7.278 -20.316 -2.338 1.00 80.31 109 VAL A C 1
ATOM 887 O O . VAL A 1 109 ? -6.761 -20.074 -1.242 1.00 80.31 109 VAL A O 1
ATOM 890 N N . VAL A 1 110 ? -7.091 -21.477 -2.972 1.00 82.81 110 VAL A N 1
ATOM 891 C CA . VAL A 1 110 ? -6.224 -22.547 -2.453 1.00 82.81 110 VAL A CA 1
ATOM 892 C C . VAL A 1 110 ? -4.757 -22.109 -2.450 1.00 82.81 110 VAL A C 1
ATOM 894 O O . VAL A 1 110 ? -4.106 -22.191 -1.405 1.00 82.81 110 VAL A O 1
ATOM 897 N N . ASP A 1 111 ? -4.263 -21.561 -3.564 1.00 77.69 111 ASP A N 1
ATOM 898 C CA . ASP A 1 111 ? -2.894 -21.039 -3.683 1.00 77.69 111 ASP A CA 1
ATOM 899 C C . ASP A 1 111 ? -2.628 -19.922 -2.661 1.00 77.69 111 ASP A C 1
ATOM 901 O O . ASP A 1 111 ? -1.632 -19.941 -1.938 1.00 77.69 111 ASP A O 1
ATOM 905 N N . LEU A 1 112 ? -3.561 -18.978 -2.509 1.00 77.31 112 LEU A N 1
ATOM 906 C CA . LEU A 1 112 ? -3.483 -17.897 -1.528 1.00 77.31 112 LEU A CA 1
ATOM 907 C C . LEU A 1 112 ? -3.383 -18.444 -0.098 1.00 77.31 112 LEU A C 1
ATOM 909 O O . LEU A 1 112 ? -2.555 -17.970 0.686 1.00 77.31 112 LEU A O 1
ATOM 913 N N . LYS A 1 113 ? -4.182 -19.462 0.246 1.00 81.12 113 LYS A N 1
ATOM 914 C CA . LYS A 1 113 ? -4.145 -20.107 1.567 1.00 81.12 113 LYS A CA 1
ATOM 915 C C . LYS A 1 113 ? -2.795 -20.777 1.829 1.00 81.12 113 LYS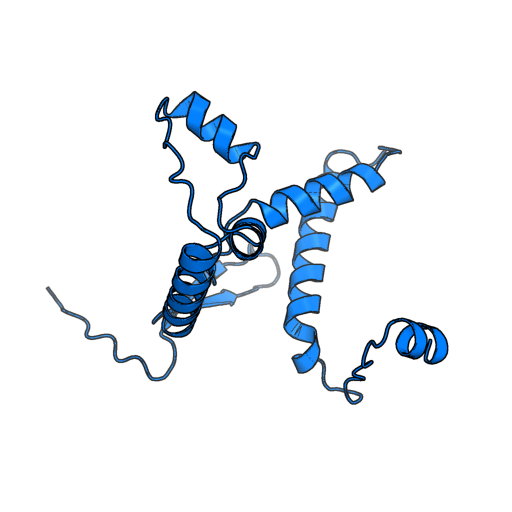 A C 1
ATOM 917 O O . LYS A 1 113 ? -2.238 -20.616 2.919 1.00 81.12 113 LYS A O 1
ATOM 922 N N . GLU A 1 114 ? -2.253 -21.502 0.854 1.00 80.12 114 GLU A N 1
ATOM 923 C CA . GLU A 1 114 ? -0.923 -22.111 0.970 1.00 80.12 114 GLU A CA 1
ATOM 924 C C . GLU A 1 114 ? 0.181 -21.062 1.094 1.00 80.12 114 GLU A C 1
ATOM 926 O O . GLU A 1 114 ? 1.069 -21.180 1.941 1.00 80.12 114 GLU A O 1
ATOM 931 N N . ARG A 1 115 ? 0.110 -19.996 0.301 1.00 72.94 115 ARG A N 1
ATOM 932 C CA . ARG A 1 115 ? 1.101 -18.917 0.296 1.00 72.94 115 ARG A CA 1
ATOM 933 C C . ARG A 1 115 ? 1.111 -18.122 1.594 1.00 72.94 115 ARG A C 1
ATOM 935 O O . ARG A 1 115 ? 2.188 -17.818 2.108 1.00 72.94 115 ARG A O 1
ATOM 942 N N . LEU A 1 116 ? -0.058 -17.842 2.172 1.00 76.12 116 LEU A N 1
ATOM 943 C CA . LEU A 1 116 ? -0.157 -17.233 3.501 1.00 76.12 116 LEU A CA 1
ATOM 944 C C . LEU A 1 116 ? 0.442 -18.147 4.578 1.00 76.12 116 LEU A C 1
ATOM 946 O O . LEU A 1 116 ? 1.165 -17.666 5.453 1.00 76.12 116 LEU A O 1
ATOM 950 N N . ARG A 1 117 ? 0.228 -19.466 4.478 1.00 75.94 117 ARG A N 1
ATOM 951 C CA . ARG A 1 117 ? 0.901 -20.452 5.337 1.00 75.94 117 ARG A CA 1
ATOM 952 C C . ARG A 1 117 ? 2.421 -20.415 5.177 1.00 75.94 117 ARG A C 1
ATOM 954 O O . ARG A 1 117 ? 3.118 -20.348 6.186 1.00 75.94 117 ARG A O 1
ATOM 961 N N . ARG A 1 118 ? 2.938 -20.391 3.943 1.00 71.06 118 ARG A N 1
ATOM 962 C CA . ARG A 1 118 ? 4.384 -20.304 3.657 1.00 71.06 118 ARG A CA 1
ATOM 963 C C . ARG A 1 118 ? 5.004 -19.019 4.214 1.00 71.06 118 ARG A C 1
ATOM 965 O O . ARG A 1 118 ? 6.045 -19.080 4.853 1.00 71.06 118 ARG A O 1
ATOM 972 N N . SER A 1 119 ? 4.348 -17.869 4.043 1.00 67.56 119 SER A N 1
ATOM 973 C CA . SER A 1 119 ? 4.811 -16.587 4.607 1.00 67.56 119 SER A CA 1
ATOM 974 C C . SER A 1 119 ? 4.783 -16.577 6.145 1.00 67.56 119 SER A C 1
ATOM 976 O O . SER A 1 119 ? 5.679 -16.027 6.801 1.00 67.56 119 SER A O 1
ATOM 978 N N . SER A 1 120 ? 3.776 -17.221 6.743 1.00 67.25 120 SER A N 1
ATOM 979 C CA . SER A 1 120 ? 3.678 -17.389 8.194 1.00 67.25 120 SER A CA 1
ATOM 980 C C . SER A 1 120 ? 4.798 -18.285 8.741 1.00 67.25 120 SER A C 1
ATOM 982 O O . SER A 1 120 ? 5.425 -17.915 9.734 1.00 67.25 120 SER A O 1
ATOM 984 N N . ASN A 1 121 ? 5.117 -19.374 8.035 1.00 67.19 121 ASN A N 1
ATOM 985 C CA . ASN A 1 121 ? 6.178 -20.330 8.369 1.00 67.19 121 ASN A CA 1
ATOM 986 C C . ASN A 1 121 ? 7.566 -19.941 7.819 1.00 67.19 121 ASN A C 1
ATOM 988 O O . ASN A 1 121 ? 8.478 -20.759 7.793 1.00 67.19 121 ASN A O 1
ATOM 992 N N . TRP A 1 122 ? 7.732 -18.709 7.327 1.00 62.28 122 TRP A N 1
ATOM 993 C CA . TRP A 1 122 ? 9.013 -18.253 6.795 1.00 62.28 122 TRP A CA 1
ATOM 994 C C . TRP A 1 122 ? 10.035 -18.133 7.942 1.00 62.28 122 TRP A C 1
ATOM 996 O O . TRP A 1 122 ? 9.759 -17.408 8.905 1.00 62.28 122 TRP A O 1
ATOM 1006 N N . PRO A 1 123 ? 11.210 -18.791 7.856 1.00 61.88 123 PRO A N 1
ATOM 1007 C CA . PRO A 1 123 ? 12.143 -18.936 8.980 1.00 61.88 123 PRO A CA 1
ATOM 1008 C C . PRO A 1 123 ? 12.768 -17.614 9.426 1.00 61.88 123 PRO A C 1
ATOM 1010 O O . PRO A 1 123 ? 13.225 -17.495 10.559 1.00 61.88 123 PRO A O 1
ATOM 1013 N N . TYR A 1 124 ? 12.752 -16.596 8.565 1.00 62.66 124 TYR A N 1
ATOM 1014 C CA . TYR A 1 124 ? 13.311 -15.285 8.859 1.00 62.66 124 TYR A CA 1
ATOM 1015 C C . TYR A 1 124 ? 12.206 -14.246 9.075 1.00 62.66 124 TYR A C 1
ATOM 1017 O O . TYR A 1 124 ? 11.101 -14.303 8.527 1.00 62.66 124 TYR A O 1
ATOM 1025 N N . LYS A 1 125 ? 12.481 -13.252 9.900 1.00 58.56 125 LYS A N 1
ATOM 1026 C CA . LYS A 1 125 ? 11.704 -12.027 10.021 1.00 58.56 125 LYS A CA 1
ATOM 1027 C C . LYS A 1 125 ? 12.610 -10.881 9.615 1.00 58.56 125 LYS A C 1
ATOM 1029 O O . LYS A 1 125 ? 13.783 -10.841 9.966 1.00 58.56 125 LYS A O 1
ATOM 1034 N N . ILE A 1 126 ? 12.058 -9.960 8.843 1.00 60.66 126 ILE A N 1
ATOM 1035 C CA . ILE A 1 126 ? 12.774 -8.757 8.441 1.00 60.66 126 ILE A CA 1
ATOM 1036 C C . ILE A 1 126 ? 12.520 -7.703 9.512 1.00 60.66 126 ILE A C 1
ATOM 1038 O O . ILE A 1 126 ? 11.379 -7.272 9.720 1.00 60.66 126 ILE A O 1
ATOM 1042 N N . SER A 1 127 ? 13.587 -7.334 10.212 1.00 50.75 127 SER A N 1
ATOM 1043 C CA . SER A 1 127 ? 13.607 -6.281 11.222 1.00 50.75 127 SER A CA 1
ATOM 1044 C C . SER A 1 127 ? 14.231 -5.032 10.598 1.00 50.75 127 SER A C 1
ATOM 1046 O O . SER A 1 127 ? 15.333 -5.083 10.053 1.00 50.75 127 SER A O 1
ATOM 1048 N N . VAL A 1 128 ? 13.517 -3.905 10.658 1.00 52.34 128 VAL A N 1
ATOM 1049 C CA . VAL A 1 128 ? 14.023 -2.604 10.197 1.00 52.34 128 VAL A CA 1
ATOM 1050 C C . VAL A 1 128 ? 14.624 -1.887 11.399 1.00 52.34 128 VAL A C 1
ATOM 1052 O O . VAL A 1 128 ? 13.884 -1.488 12.301 1.00 52.34 128 VAL A O 1
ATOM 1055 N N . ARG A 1 129 ? 15.947 -1.702 11.419 1.00 50.38 129 ARG A N 1
ATOM 1056 C CA . ARG A 1 129 ? 16.614 -0.891 12.445 1.00 50.38 129 ARG A CA 1
ATOM 1057 C C . ARG A 1 129 ? 16.709 0.554 11.967 1.00 50.38 129 ARG A C 1
ATOM 1059 O O . ARG A 1 129 ? 17.288 0.842 10.923 1.00 50.38 129 ARG A O 1
ATOM 1066 N N . HIS A 1 130 ? 16.127 1.469 12.738 1.00 45.12 130 HIS A N 1
ATOM 1067 C CA . HIS A 1 130 ? 16.309 2.906 12.544 1.00 45.12 130 HIS A CA 1
ATOM 1068 C C . HIS A 1 130 ? 17.407 3.397 13.482 1.00 45.12 130 HIS A C 1
ATOM 1070 O O . HIS A 1 130 ? 17.277 3.260 14.695 1.00 45.12 130 HIS A O 1
ATOM 1076 N N . HIS A 1 131 ? 18.473 3.960 12.918 1.00 51.59 131 HIS A N 1
ATOM 1077 C CA . HIS A 1 131 ? 19.442 4.770 13.655 1.00 51.59 131 HIS A CA 1
ATOM 1078 C C . HIS A 1 131 ? 19.234 6.239 13.260 1.00 51.59 131 HIS A C 1
ATOM 1080 O O . HIS A 1 131 ? 18.993 6.522 12.080 1.00 51.59 131 HIS A O 1
ATOM 1086 N N . PRO A 1 132 ? 19.261 7.182 14.216 1.00 39.94 132 PRO A N 1
ATOM 1087 C CA . PRO A 1 132 ? 19.088 8.595 13.906 1.00 39.94 132 PRO A CA 1
ATOM 1088 C C . PRO A 1 132 ? 20.212 9.069 12.971 1.00 39.94 132 PRO A C 1
ATOM 1090 O O . PRO A 1 132 ? 21.389 8.879 13.255 1.00 39.94 132 PRO A O 1
ATOM 1093 N N . GLY A 1 133 ? 19.834 9.657 11.831 1.00 50.94 133 GLY A N 1
ATOM 1094 C CA . GLY A 1 133 ? 20.766 10.201 10.834 1.00 50.94 133 GLY A CA 1
ATOM 1095 C C . GLY A 1 133 ? 21.234 9.232 9.739 1.00 50.94 133 GLY A C 1
ATOM 1096 O O . GLY A 1 133 ? 21.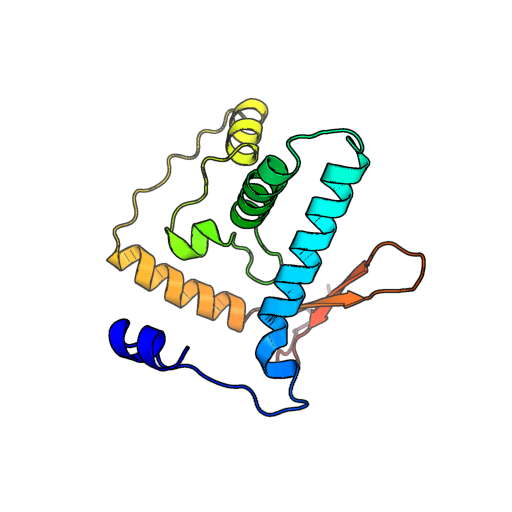952 9.657 8.839 1.00 50.94 133 GLY A O 1
ATOM 1097 N N . THR A 1 134 ? 20.820 7.959 9.752 1.00 52.25 134 THR A N 1
ATOM 1098 C CA . THR A 1 134 ? 21.238 6.951 8.752 1.00 52.25 134 THR A CA 1
ATOM 1099 C C . THR A 1 134 ? 20.054 6.342 8.000 1.00 52.25 134 THR A C 1
ATOM 1101 O O . THR A 1 134 ? 18.924 6.321 8.492 1.00 52.25 134 THR A O 1
ATOM 1104 N N . ARG A 1 135 ? 20.294 5.838 6.774 1.00 40.81 135 ARG A N 1
ATOM 1105 C CA . ARG A 1 135 ? 19.270 5.079 6.035 1.00 40.81 135 ARG A CA 1
ATOM 1106 C C . ARG A 1 135 ? 18.887 3.835 6.851 1.00 40.81 135 ARG A C 1
ATOM 1108 O O . ARG A 1 135 ? 19.786 3.174 7.367 1.00 40.81 135 ARG A O 1
ATOM 1115 N N . PRO A 1 136 ? 17.590 3.502 6.957 1.00 48.41 136 PRO A N 1
ATOM 1116 C CA . PRO A 1 136 ? 17.153 2.308 7.667 1.00 48.41 136 PRO A CA 1
ATOM 1117 C C . PRO A 1 136 ? 17.835 1.066 7.100 1.00 48.41 136 PRO A C 1
ATOM 1119 O O . PRO A 1 136 ? 17.782 0.822 5.893 1.00 48.41 136 PRO A O 1
ATOM 1122 N N . THR A 1 137 ? 18.465 0.291 7.979 1.00 44.44 137 THR A N 1
ATOM 1123 C CA . THR A 1 137 ? 19.123 -0.963 7.619 1.00 44.44 137 THR A CA 1
ATOM 1124 C C . THR A 1 137 ? 18.156 -2.123 7.826 1.00 44.44 137 THR A C 1
ATOM 1126 O O . THR A 1 137 ? 17.485 -2.243 8.858 1.00 44.44 137 THR A O 1
ATOM 1129 N N . LEU A 1 138 ? 18.044 -2.963 6.797 1.00 51.16 138 LEU A N 1
ATOM 1130 C CA . LEU A 1 138 ? 17.233 -4.175 6.806 1.00 51.16 138 LEU A CA 1
ATOM 1131 C C . LEU A 1 138 ? 18.098 -5.324 7.315 1.00 51.16 138 LEU A C 1
ATOM 1133 O O . LEU A 1 138 ? 19.102 -5.667 6.695 1.00 51.16 138 LEU A O 1
ATOM 1137 N N . THR A 1 139 ? 17.714 -5.919 8.442 1.00 57.41 139 THR A N 1
ATOM 1138 C CA . THR A 1 139 ? 18.383 -7.110 8.977 1.00 57.41 139 THR A CA 1
ATOM 1139 C C . THR A 1 139 ? 17.417 -8.287 8.981 1.00 57.41 139 THR A C 1
ATOM 1141 O O . THR A 1 139 ? 16.305 -8.176 9.503 1.00 57.41 139 THR A O 1
ATOM 1144 N N . LYS A 1 140 ? 17.837 -9.408 8.385 1.00 57.88 140 LYS A N 1
ATOM 1145 C CA . LYS A 1 140 ? 17.112 -10.683 8.427 1.00 57.88 140 LYS A CA 1
ATOM 1146 C C . LYS A 1 140 ? 17.472 -11.388 9.730 1.00 57.88 140 LYS A C 1
ATOM 1148 O O . LYS A 1 140 ? 18.624 -11.751 9.929 1.00 57.88 140 LYS A O 1
ATOM 1153 N N . GLU A 1 141 ? 16.497 -11.561 10.609 1.00 63.81 141 GLU A N 1
ATOM 1154 C CA . GLU A 1 141 ? 16.671 -12.252 11.887 1.00 63.81 141 GLU A CA 1
ATOM 1155 C C . GLU A 1 141 ? 15.878 -13.564 11.870 1.00 63.81 141 GLU A C 1
ATOM 1157 O O . GLU A 1 141 ? 14.747 -13.579 11.379 1.00 63.81 141 GLU A O 1
ATOM 1162 N N . PRO A 1 142 ? 16.428 -14.678 12.371 1.00 62.72 142 PRO A N 1
ATOM 1163 C CA . PRO A 1 142 ? 15.677 -15.921 12.499 1.00 62.72 142 PRO A CA 1
ATOM 1164 C C . PRO A 1 142 ? 14.490 -15.752 13.453 1.00 62.72 142 PRO A C 1
ATOM 1166 O O . PRO A 1 142 ? 14.592 -15.100 14.495 1.00 62.72 142 PRO A O 1
ATOM 1169 N N . ARG A 1 143 ? 13.334 -16.323 13.103 1.00 61.69 143 ARG A N 1
ATOM 1170 C CA . ARG A 1 143 ? 12.157 -16.316 13.979 1.00 61.69 143 ARG A CA 1
ATOM 1171 C C . ARG A 1 143 ? 12.384 -17.278 15.151 1.00 61.69 143 ARG A C 1
ATOM 1173 O O . ARG A 1 143 ? 12.809 -18.411 14.920 1.00 61.69 143 ARG A O 1
ATOM 1180 N N . PRO A 1 144 ? 12.069 -16.869 16.393 1.00 49.44 144 PRO A N 1
ATOM 1181 C CA . PRO A 1 144 ? 12.231 -17.737 17.554 1.00 49.44 144 PRO A CA 1
ATOM 1182 C C . PRO A 1 144 ? 11.396 -19.016 17.377 1.00 49.44 144 PRO A C 1
ATOM 1184 O O . PRO A 1 144 ? 10.208 -18.941 17.067 1.00 49.44 144 PRO A O 1
ATOM 1187 N N . GLY A 1 145 ? 12.040 -20.179 17.531 1.00 56.19 145 GLY A N 1
ATOM 1188 C CA . GLY A 1 145 ? 11.433 -21.508 17.367 1.00 56.19 145 GLY A CA 1
ATOM 1189 C C . GLY A 1 145 ? 11.719 -22.218 16.036 1.00 56.19 145 GLY A C 1
ATOM 1190 O O . GLY A 1 145 ? 11.384 -23.392 15.913 1.00 56.19 145 GLY A O 1
ATOM 1191 N N . HIS A 1 146 ? 12.353 -21.563 15.055 1.00 51.53 146 HIS A N 1
ATOM 1192 C CA . HIS A 1 146 ? 12.885 -22.240 13.865 1.00 51.53 146 HIS A CA 1
ATOM 1193 C C . HIS A 1 146 ? 14.364 -22.596 14.080 1.00 51.53 146 HIS A C 1
ATOM 1195 O O . HIS A 1 146 ? 15.219 -21.712 14.109 1.00 51.53 146 HIS A O 1
ATOM 1201 N N . LEU A 1 147 ? 14.663 -23.891 14.243 1.00 44.91 147 LEU A N 1
ATOM 1202 C CA . LEU A 1 147 ? 16.032 -24.415 14.242 1.00 44.91 147 LEU A CA 1
ATOM 1203 C C . LEU A 1 147 ? 16.609 -24.260 12.830 1.00 44.91 147 LEU A C 1
ATOM 1205 O O . LEU A 1 147 ? 16.201 -24.962 11.907 1.00 44.91 147 LEU A O 1
ATOM 1209 N N . ILE A 1 148 ? 17.544 -23.329 12.653 1.00 51.97 148 ILE A N 1
ATOM 1210 C CA . ILE A 1 148 ? 18.359 -23.265 11.441 1.00 51.97 148 ILE A CA 1
ATOM 1211 C C . ILE A 1 148 ? 19.466 -24.296 11.629 1.00 51.97 148 ILE A C 1
ATOM 1213 O O . ILE A 1 148 ? 20.383 -24.089 12.419 1.00 51.97 148 ILE A O 1
ATOM 1217 N N . LEU A 1 149 ? 19.353 -25.427 10.936 1.00 42.53 149 LEU A N 1
ATOM 1218 C CA . LEU A 1 149 ? 20.480 -26.334 10.772 1.00 42.53 149 LEU A CA 1
ATOM 1219 C C . LEU A 1 149 ? 21.496 -25.615 9.878 1.00 42.53 149 LEU A C 1
ATOM 1221 O O . LEU A 1 149 ? 21.342 -25.577 8.660 1.00 42.53 149 LEU A O 1
ATOM 1225 N N . GLU A 1 150 ? 22.496 -24.977 10.485 1.00 39.41 150 GLU A N 1
ATOM 1226 C CA . GLU A 1 150 ? 23.682 -24.519 9.765 1.00 39.41 150 GLU A CA 1
ATOM 1227 C C . GLU A 1 150 ? 24.439 -25.756 9.267 1.00 39.41 150 GLU A C 1
ATOM 1229 O O . GLU A 1 150 ? 25.235 -26.354 9.992 1.00 39.41 150 GLU A O 1
ATOM 1234 N N . THR A 1 151 ? 24.196 -26.168 8.023 1.00 38.19 151 THR A N 1
ATOM 1235 C CA . THR A 1 151 ? 25.144 -27.013 7.292 1.00 38.19 151 THR A CA 1
ATOM 1236 C C . THR A 1 151 ? 26.407 -26.195 7.057 1.00 38.19 151 THR A C 1
ATOM 1238 O O . THR A 1 151 ? 26.481 -25.394 6.126 1.00 38.19 151 THR A O 1
ATOM 1241 N N . ARG A 1 152 ? 27.382 -26.369 7.954 1.00 33.59 152 ARG A N 1
ATOM 1242 C CA . ARG A 1 152 ? 28.769 -25.954 7.748 1.00 33.59 152 ARG A CA 1
ATOM 1243 C C . ARG A 1 152 ? 29.361 -26.816 6.631 1.00 33.59 152 ARG A C 1
ATOM 1245 O O . ARG A 1 152 ? 29.407 -28.037 6.775 1.00 33.59 152 ARG A O 1
ATOM 1252 N N . HIS A 1 153 ? 29.776 -26.174 5.545 1.00 34.22 153 HIS A N 1
ATOM 1253 C CA . HIS A 1 153 ? 30.800 -26.691 4.640 1.00 34.22 153 HIS A CA 1
ATOM 1254 C C . HIS A 1 153 ? 32.144 -26.085 5.033 1.00 34.22 153 HIS A C 1
ATOM 1256 O O . HIS A 1 153 ? 32.138 -24.905 5.459 1.00 34.22 153 HIS A O 1
#

Sequence (153 aa):
MGEICSLLSIKQLTTTPYRPQCNGLVERFNATLKSMLKKLVADRPKDRDRDRYISAALFAYREAPRESLGFSPFHLLFGRPVRGLMTILCELWTKEIEDEEVKTTYQYVVDLKERLRRSSNWPYKISVRHHPGTRPTLTKEPRPGHLILETRH